Protein AF-T1AHC3-F1 (afdb_monomer_lite)

InterPro domains:
  IPR005771 UTP--glucose-1-phosphate uridylyltransferase, bacterial/archaeal-type [PTHR43197] (1-67)
  IPR029044 Nucleotide-diphospho-sugar transferases [G3DSA:3.9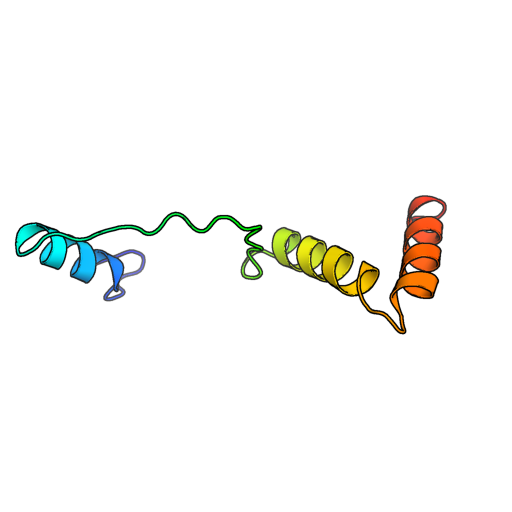0.550.10] (1-69)
  IPR029044 Nucleotide-diphospho-sugar transferases [SSF53448] (3-57)

Structure (mmCIF, N/CA/C/O backbone):
data_AF-T1AHC3-F1
#
_entry.id   AF-T1AHC3-F1
#
loop_
_atom_site.group_PDB
_atom_site.id
_atom_site.type_symbol
_atom_site.label_atom_id
_atom_site.label_alt_id
_atom_site.label_comp_id
_atom_site.label_asym_id
_atom_site.label_entity_id
_atom_site.label_seq_id
_atom_site.pdbx_PDB_ins_code
_atom_site.Cartn_x
_atom_site.Cartn_y
_atom_site.Cartn_z
_atom_site.occupancy
_atom_site.B_iso_or_equiv
_atom_site.auth_seq_id
_atom_site.auth_comp_id
_atom_site.auth_asym_id
_atom_site.auth_atom_id
_atom_site.pdbx_PDB_model_num
ATOM 1 N N . PRO A 1 1 ? -3.702 4.814 27.631 1.00 55.78 1 PRO A N 1
ATOM 2 C CA . PRO A 1 1 ? -2.624 5.519 26.898 1.00 55.78 1 PRO A CA 1
ATOM 3 C C . PRO A 1 1 ? -1.838 4.496 26.076 1.00 55.78 1 PRO A C 1
ATOM 5 O O . PRO A 1 1 ? -1.407 3.495 26.645 1.00 55.78 1 PRO A O 1
ATOM 8 N N . GLY A 1 2 ? -1.781 4.688 24.758 1.00 66.25 2 GLY A N 1
ATOM 9 C CA . GLY A 1 2 ? -1.372 3.668 23.793 1.00 66.25 2 GLY A CA 1
ATOM 10 C C . GLY A 1 2 ? 0.130 3.371 23.767 1.00 66.25 2 GLY A C 1
ATOM 11 O O . GLY A 1 2 ? 0.869 3.646 24.715 1.00 66.25 2 GLY A O 1
ATOM 12 N N . VAL A 1 3 ? 0.599 2.800 22.654 1.00 78.75 3 VAL A N 1
ATOM 13 C CA . VAL A 1 3 ? 2.029 2.529 22.430 1.00 78.75 3 VAL A CA 1
ATOM 14 C C . VAL A 1 3 ? 2.808 3.849 22.451 1.00 78.75 3 VAL A C 1
ATOM 16 O O . VAL A 1 3 ? 2.402 4.822 21.823 1.00 78.75 3 VAL A O 1
ATOM 19 N N . GLY A 1 4 ? 3.916 3.892 23.196 1.00 84.31 4 GLY A N 1
ATOM 20 C CA . GLY A 1 4 ? 4.818 5.051 23.220 1.00 84.31 4 GLY A CA 1
ATOM 21 C C . GLY A 1 4 ? 4.300 6.286 23.968 1.00 84.31 4 GLY A C 1
ATOM 22 O O . GLY A 1 4 ? 4.907 7.344 23.858 1.00 84.31 4 GLY A O 1
ATOM 23 N N . GLY A 1 5 ? 3.204 6.180 24.730 1.00 89.62 5 GLY A N 1
ATOM 24 C CA . GLY A 1 5 ? 2.624 7.324 25.451 1.00 89.62 5 GLY A CA 1
ATOM 25 C C . GLY A 1 5 ? 1.748 8.235 24.586 1.00 89.62 5 GLY A C 1
ATOM 26 O O . GLY A 1 5 ? 1.283 9.270 25.058 1.00 89.62 5 GLY A O 1
ATOM 27 N N . GLU A 1 6 ? 1.482 7.843 23.342 1.00 94.31 6 GLU A N 1
ATOM 28 C CA . GLU A 1 6 ? 0.623 8.586 22.427 1.00 94.31 6 GLU A CA 1
ATOM 29 C C . GLU A 1 6 ? -0.871 8.369 22.721 1.00 94.31 6 GLU A C 1
ATOM 31 O O . GLU A 1 6 ? -1.310 7.306 23.181 1.00 94.31 6 GLU A O 1
ATOM 36 N N . ILE A 1 7 ? -1.677 9.386 22.402 1.00 91.75 7 ILE A N 1
ATOM 37 C CA . ILE A 1 7 ? -3.135 9.259 22.342 1.00 91.75 7 ILE A CA 1
ATOM 38 C C . ILE A 1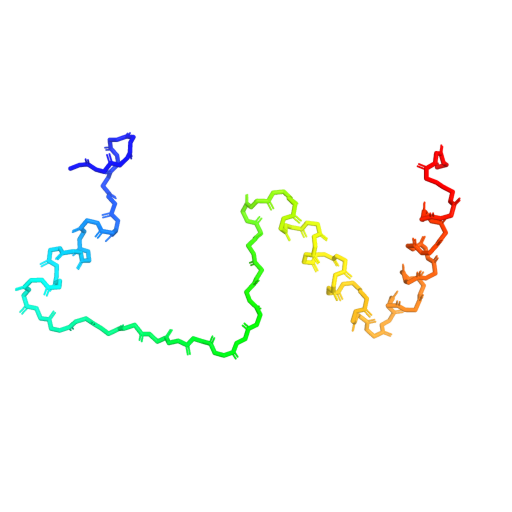 7 ? -3.486 8.643 20.985 1.00 91.75 7 ILE A C 1
ATOM 40 O O . ILE A 1 7 ? -3.416 9.310 19.955 1.00 91.75 7 ILE A O 1
ATOM 44 N N . GLN A 1 8 ? -3.854 7.363 20.986 1.00 94.56 8 GLN A N 1
ATOM 45 C CA . GLN A 1 8 ? -4.092 6.595 19.767 1.00 94.56 8 GLN A CA 1
ATOM 46 C C . GLN A 1 8 ? -5.555 6.659 19.326 1.00 94.56 8 GLN A C 1
ATOM 48 O O . GLN A 1 8 ? -6.480 6.492 20.124 1.00 94.56 8 GLN A O 1
ATOM 53 N N . LEU A 1 9 ? -5.777 6.792 18.016 1.00 94.62 9 LEU A N 1
ATOM 54 C CA . LEU A 1 9 ? -7.119 6.692 17.436 1.00 94.62 9 LEU A CA 1
ATOM 55 C C . LEU A 1 9 ? -7.750 5.311 17.697 1.00 94.62 9 LEU A C 1
ATOM 57 O O . LEU A 1 9 ? -8.961 5.210 17.880 1.00 94.62 9 LEU A O 1
ATOM 61 N N . THR A 1 10 ? -6.944 4.248 17.756 1.00 93.25 10 THR A N 1
ATOM 62 C CA . THR A 1 10 ? -7.417 2.884 18.040 1.00 93.25 10 THR A CA 1
ATOM 63 C C . THR A 1 10 ? -8.069 2.768 19.413 1.00 93.25 10 THR A C 1
ATOM 65 O O . THR A 1 10 ? -9.108 2.124 19.532 1.00 93.25 10 THR A O 1
ATOM 68 N N . ASP A 1 11 ? -7.527 3.445 20.426 1.00 93.50 11 ASP A N 1
ATOM 69 C CA . ASP A 1 11 ? -8.078 3.433 21.787 1.00 93.50 11 ASP A CA 1
ATOM 70 C C . ASP A 1 11 ? -9.459 4.113 21.820 1.00 93.50 11 ASP A C 1
ATOM 72 O O . ASP A 1 11 ? -10.407 3.632 22.453 1.00 93.50 11 ASP A O 1
ATOM 76 N N . ALA A 1 12 ? -9.604 5.208 21.065 1.00 94.00 12 ALA A N 1
ATOM 77 C CA . ALA A 1 12 ? -10.880 5.896 20.900 1.00 94.00 12 ALA A CA 1
ATOM 78 C C . ALA A 1 12 ? -11.906 5.030 20.148 1.00 94.00 12 ALA A C 1
ATOM 80 O O . ALA A 1 12 ? -13.075 4.992 20.534 1.00 94.00 12 ALA A O 1
ATOM 81 N N . LEU A 1 13 ? -11.484 4.292 19.113 1.00 95.81 13 LEU A N 1
ATOM 82 C CA . LEU A 1 13 ? -12.357 3.372 18.375 1.00 95.81 13 LEU A CA 1
ATOM 83 C C . LEU A 1 13 ? -12.844 2.204 19.246 1.00 95.81 13 LEU A C 1
ATOM 85 O O . LEU A 1 13 ? -14.011 1.830 19.142 1.00 95.81 13 LEU A O 1
ATOM 89 N N . VAL A 1 14 ? -11.997 1.668 20.131 1.00 94.69 14 VAL A N 1
ATOM 90 C CA . VAL A 1 14 ? -12.396 0.634 21.106 1.00 94.69 14 VAL A CA 1
ATOM 91 C C . VAL A 1 14 ? -13.446 1.178 22.073 1.00 94.69 14 VAL A C 1
ATOM 93 O O . VAL A 1 14 ? -14.485 0.550 22.269 1.00 94.69 14 VAL A O 1
ATOM 96 N N . THR A 1 15 ? -13.219 2.376 22.619 1.00 95.31 15 THR A N 1
ATOM 97 C CA . THR A 1 15 ? -14.203 3.051 23.484 1.00 95.31 15 THR A CA 1
ATOM 98 C C . THR A 1 15 ? -15.536 3.248 22.756 1.00 95.31 15 THR A C 1
ATOM 100 O O . THR A 1 15 ? -16.602 2.982 23.310 1.00 95.31 15 THR A O 1
ATOM 103 N N . LEU A 1 16 ? -15.483 3.661 21.486 1.00 96.62 16 LEU A N 1
ATOM 104 C CA . LEU A 1 16 ? -16.666 3.890 20.664 1.00 96.62 16 LEU A CA 1
ATOM 105 C C . LEU A 1 16 ? -17.447 2.602 20.370 1.00 96.62 16 LEU A C 1
ATOM 107 O O . LEU A 1 16 ? -18.678 2.624 20.371 1.00 96.62 16 LEU A O 1
ATOM 111 N N . ALA A 1 17 ? -16.747 1.490 20.142 1.00 96.38 17 ALA A N 1
ATOM 112 C CA . ALA A 1 17 ? -17.358 0.192 19.863 1.00 96.38 17 ALA A CA 1
ATOM 113 C C . ALA A 1 17 ? -18.190 -0.346 21.044 1.00 96.38 17 ALA A C 1
ATOM 115 O O . ALA A 1 17 ? -19.132 -1.104 20.826 1.00 96.38 17 ALA A O 1
ATOM 116 N N . GLY A 1 18 ? -17.892 0.075 22.281 1.00 96.81 18 GLY A N 1
ATOM 117 C CA . GLY A 1 18 ? -18.718 -0.226 23.458 1.00 96.81 18 GLY A CA 1
ATOM 118 C C . GLY A 1 18 ? -20.007 0.601 23.556 1.00 96.81 18 GLY A C 1
ATOM 119 O O . GLY A 1 18 ? -20.905 0.242 24.312 1.00 96.81 18 GLY A O 1
ATOM 120 N N . GLN A 1 19 ? -20.111 1.700 22.802 1.00 97.94 19 GLN A N 1
ATOM 121 C CA . GLN A 1 19 ? -21.259 2.617 22.832 1.00 97.94 19 GLN A CA 1
ATOM 122 C C . GLN A 1 19 ? -22.188 2.437 21.630 1.00 97.94 19 GLN A C 1
ATOM 124 O O . GLN A 1 19 ? -23.390 2.680 21.730 1.00 97.94 19 GLN A O 1
ATOM 129 N N . ARG A 1 20 ? -21.641 2.045 20.475 1.00 97.19 20 ARG A N 1
ATOM 130 C CA . ARG A 1 20 ? -22.407 1.840 19.242 1.00 97.19 20 ARG A CA 1
ATOM 131 C C . ARG A 1 20 ? -21.747 0.804 18.328 1.00 97.19 20 ARG A C 1
ATOM 133 O O . ARG A 1 20 ? -20.525 0.668 18.367 1.00 97.19 20 ARG A O 1
ATOM 140 N N . PRO A 1 21 ? -22.522 0.127 17.458 1.00 96.81 21 PRO A N 1
ATOM 141 C CA . PRO A 1 21 ? -21.966 -0.820 16.500 1.00 96.81 21 PRO A CA 1
ATOM 142 C C . PRO A 1 21 ? -20.904 -0.179 15.602 1.00 96.81 21 PRO A C 1
ATOM 144 O O . PRO A 1 21 ? -21.117 0.893 15.030 1.00 96.81 21 PRO A O 1
ATOM 147 N N . LEU A 1 22 ? -19.776 -0.871 15.457 1.00 97.19 22 LEU A N 1
ATOM 148 C CA . LEU A 1 22 ? -18.692 -0.521 14.549 1.00 97.19 22 LEU A CA 1
ATOM 149 C C . LEU A 1 22 ? -18.561 -1.626 13.498 1.00 97.19 22 LEU A C 1
ATOM 151 O O . LEU A 1 22 ? -18.492 -2.805 13.839 1.00 97.19 22 LEU A O 1
ATOM 155 N N . TYR A 1 23 ? -18.516 -1.247 12.223 1.00 96.19 23 TYR A N 1
ATOM 156 C CA . TYR A 1 23 ? -18.471 -2.188 11.106 1.00 96.19 23 TYR A CA 1
ATOM 157 C C . TYR A 1 23 ? -17.144 -2.080 10.362 1.00 96.19 23 TYR A C 1
ATOM 159 O O . TYR A 1 23 ? -16.651 -0.982 10.106 1.00 96.19 23 TYR A O 1
ATOM 167 N N . ALA A 1 24 ? -16.588 -3.226 9.975 1.00 95.31 24 ALA A N 1
ATOM 168 C CA . ALA A 1 24 ? -15.410 -3.301 9.123 1.00 95.31 24 ALA A CA 1
ATOM 169 C C . ALA A 1 24 ? -15.820 -3.639 7.686 1.00 95.31 24 ALA A C 1
ATOM 171 O O . ALA A 1 24 ? -16.553 -4.600 7.448 1.00 95.31 24 ALA A O 1
ATOM 172 N N . LEU A 1 25 ? -15.307 -2.878 6.719 1.00 95.50 25 LEU A N 1
ATOM 173 C CA . LEU A 1 25 ? -15.480 -3.178 5.302 1.00 95.50 25 LEU A CA 1
ATOM 174 C C . LEU A 1 25 ? -14.305 -4.019 4.801 1.00 95.50 25 LEU A C 1
ATOM 176 O O . LEU A 1 25 ? -13.158 -3.569 4.794 1.00 95.50 2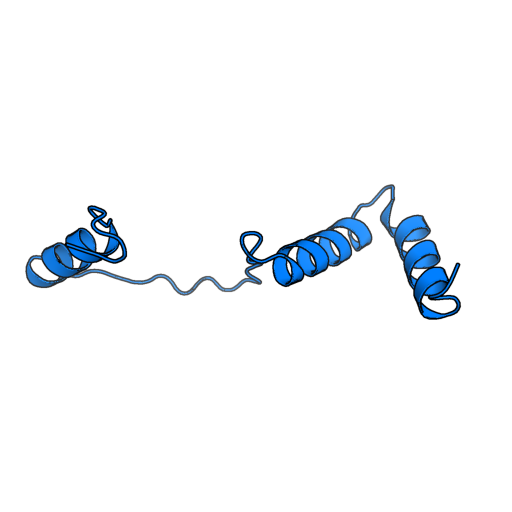5 LEU A O 1
ATOM 180 N N . LYS A 1 26 ? -14.593 -5.229 4.316 1.00 95.56 26 LYS A N 1
ATOM 181 C CA . LYS A 1 26 ? -13.596 -6.039 3.615 1.00 95.56 26 LYS A CA 1
ATOM 182 C C . LYS A 1 26 ? -13.419 -5.512 2.194 1.00 95.56 26 LYS A C 1
ATOM 184 O O . LYS A 1 26 ? -14.272 -5.712 1.335 1.00 95.56 26 LYS A O 1
ATOM 189 N N . ILE A 1 27 ? -12.289 -4.863 1.942 1.00 94.75 27 ILE A N 1
ATOM 190 C CA . ILE A 1 27 ? -11.931 -4.386 0.605 1.00 94.75 27 ILE A CA 1
ATOM 191 C C . ILE A 1 27 ? -11.471 -5.580 -0.236 1.00 94.75 27 ILE A C 1
ATOM 193 O O . ILE A 1 27 ? -10.513 -6.267 0.123 1.00 94.75 27 ILE A O 1
ATOM 197 N N . ASN A 1 28 ? -12.132 -5.815 -1.371 1.00 94.06 28 ASN A N 1
ATOM 198 C CA . ASN A 1 28 ? -11.648 -6.762 -2.370 1.00 94.06 28 ASN A CA 1
ATOM 199 C C . ASN A 1 28 ? -10.641 -6.059 -3.285 1.00 94.06 28 ASN A C 1
ATOM 201 O O . ASN A 1 28 ? -11.001 -5.405 -4.262 1.00 94.06 28 ASN A O 1
ATOM 205 N N . GLY A 1 29 ? -9.369 -6.150 -2.925 1.00 91.06 29 GLY A N 1
ATOM 206 C CA . GLY A 1 29 ? -8.292 -5.518 -3.664 1.00 91.06 29 GLY A CA 1
ATOM 207 C C . GLY A 1 29 ? -6.936 -5.923 -3.117 1.00 91.06 29 GLY A C 1
ATOM 208 O O . GLY A 1 29 ? -6.821 -6.603 -2.096 1.00 91.06 29 GLY A O 1
ATOM 209 N N . ARG A 1 30 ? -5.880 -5.497 -3.808 1.00 89.75 30 ARG A N 1
ATOM 210 C CA . ARG A 1 30 ? -4.514 -5.719 -3.344 1.00 89.75 30 ARG A CA 1
ATOM 211 C C . ARG A 1 30 ? -4.027 -4.483 -2.603 1.00 89.75 30 ARG A C 1
ATOM 213 O O . ARG A 1 30 ? -3.816 -3.445 -3.221 1.00 89.75 30 ARG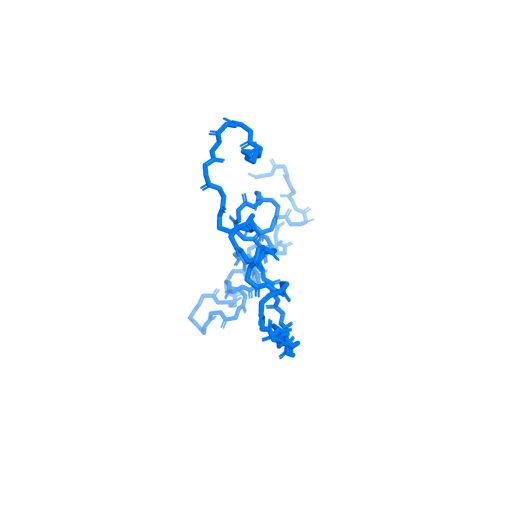 A O 1
ATOM 220 N N . ARG A 1 31 ? -3.840 -4.614 -1.291 1.00 92.06 31 ARG A N 1
ATOM 221 C CA . ARG A 1 31 ? -3.191 -3.598 -0.460 1.00 92.06 31 ARG A CA 1
ATOM 222 C C . ARG A 1 31 ? -1.675 -3.694 -0.625 1.00 92.06 31 ARG A C 1
ATOM 224 O O . ARG A 1 31 ? -1.121 -4.792 -0.640 1.00 92.06 31 ARG A O 1
ATOM 231 N N . TYR A 1 32 ? -1.030 -2.540 -0.721 1.00 91.75 32 TYR A 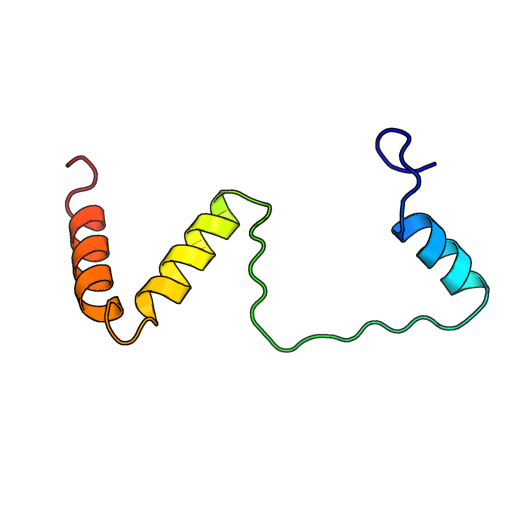N 1
ATOM 232 C CA . TYR A 1 32 ? 0.417 -2.396 -0.637 1.00 91.75 32 TYR A CA 1
ATOM 233 C C . TYR A 1 32 ? 0.715 -1.557 0.593 1.00 91.75 32 TYR A C 1
ATOM 235 O O . TYR A 1 32 ? 0.165 -0.468 0.729 1.00 91.75 32 TYR A O 1
ATOM 243 N N . ASP A 1 33 ? 1.525 -2.089 1.499 1.00 92.94 33 ASP A N 1
ATOM 244 C CA . ASP A 1 33 ? 2.006 -1.322 2.638 1.00 92.94 33 ASP A CA 1
ATOM 245 C C . ASP A 1 33 ? 3.311 -0.634 2.245 1.00 92.94 33 ASP A C 1
ATOM 247 O O . ASP A 1 33 ? 4.318 -1.299 2.022 1.00 92.94 33 ASP A O 1
ATOM 251 N N . THR A 1 34 ? 3.277 0.684 2.080 1.00 94.06 34 THR A N 1
ATOM 252 C CA . THR A 1 34 ? 4.459 1.477 1.722 1.00 94.06 34 THR A CA 1
ATOM 253 C C . THR A 1 34 ? 5.165 2.061 2.943 1.00 94.06 34 THR A C 1
ATOM 255 O O . THR A 1 34 ? 6.145 2.779 2.770 1.00 94.06 34 THR A O 1
ATOM 258 N N . GLY A 1 35 ? 4.677 1.786 4.159 1.00 93.25 35 GLY A N 1
ATOM 259 C CA . GLY A 1 35 ? 5.371 2.137 5.400 1.00 93.25 35 GLY A CA 1
ATOM 260 C C . GLY A 1 35 ? 6.531 1.187 5.712 1.00 93.25 35 GLY A C 1
ATOM 261 O O . GLY A 1 35 ? 7.485 1.574 6.380 1.00 93.25 35 GLY A O 1
ATOM 262 N N . ASP A 1 36 ? 6.482 -0.037 5.180 1.00 94.56 36 ASP A N 1
ATOM 263 C CA . ASP A 1 36 ? 7.592 -0.990 5.184 1.00 94.56 36 ASP A CA 1
ATOM 264 C C . ASP A 1 36 ? 8.452 -0.862 3.913 1.00 94.56 36 ASP A C 1
ATOM 266 O O . ASP A 1 36 ? 7.942 -0.714 2.799 1.00 94.56 36 ASP A O 1
ATOM 270 N N . LYS A 1 37 ? 9.777 -0.989 4.065 1.00 96.19 37 LYS A N 1
ATOM 271 C CA . LYS A 1 37 ? 10.740 -0.858 2.958 1.00 96.19 37 LYS A CA 1
ATOM 272 C C . LYS A 1 37 ? 10.533 -1.926 1.885 1.00 96.19 37 LYS A C 1
ATOM 274 O O . LYS A 1 37 ? 10.562 -1.619 0.692 1.00 96.19 37 LYS A O 1
ATOM 279 N N . ALA A 1 38 ? 10.315 -3.180 2.282 1.00 95.62 38 ALA A N 1
ATOM 280 C CA . ALA A 1 38 ? 10.111 -4.257 1.318 1.00 95.62 38 ALA A CA 1
ATOM 281 C C . ALA A 1 38 ? 8.754 -4.112 0.610 1.00 95.62 38 ALA A C 1
ATOM 283 O O . ALA A 1 38 ? 8.653 -4.348 -0.597 1.00 95.62 38 ALA A O 1
ATOM 284 N N . GLY A 1 39 ? 7.716 -3.700 1.338 1.00 95.44 39 GLY A N 1
ATOM 285 C CA . GLY A 1 39 ? 6.402 -3.384 0.790 1.00 95.44 39 GLY A CA 1
ATOM 286 C C . GLY A 1 39 ? 6.444 -2.240 -0.226 1.00 95.44 39 GLY A C 1
ATOM 287 O O . GLY A 1 39 ? 5.880 -2.381 -1.319 1.00 95.44 39 GLY A O 1
ATOM 288 N N . PHE A 1 40 ? 7.204 -1.181 0.064 1.00 97.06 40 PHE A N 1
ATOM 289 C CA . PHE A 1 40 ? 7.463 -0.085 -0.868 1.00 97.06 40 PHE A CA 1
ATOM 290 C C . PHE A 1 40 ? 8.115 -0.575 -2.168 1.00 97.06 40 PHE A C 1
ATOM 292 O O . PHE A 1 40 ? 7.567 -0.344 -3.245 1.00 97.06 40 PHE A O 1
ATOM 299 N N . LEU A 1 41 ? 9.215 -1.337 -2.094 1.00 96.44 41 LEU A N 1
ATOM 300 C CA . LEU A 1 41 ? 9.891 -1.859 -3.292 1.00 96.44 41 LEU A CA 1
ATOM 301 C C . LEU A 1 41 ? 8.967 -2.742 -4.146 1.00 96.44 41 LEU A C 1
ATOM 303 O O . LEU A 1 41 ? 8.924 -2.607 -5.372 1.00 96.44 41 LEU A O 1
ATOM 307 N N . ARG A 1 42 ? 8.165 -3.610 -3.515 1.00 95.50 42 ARG A N 1
ATOM 308 C CA . ARG A 1 42 ? 7.184 -4.452 -4.226 1.00 95.50 42 ARG A CA 1
ATOM 309 C C . ARG A 1 42 ? 6.107 -3.622 -4.920 1.00 95.50 42 ARG A C 1
ATOM 311 O O . ARG A 1 42 ? 5.686 -3.983 -6.023 1.00 95.50 42 ARG A O 1
ATOM 318 N N . ALA A 1 43 ? 5.630 -2.558 -4.275 1.00 96.75 43 ALA A N 1
ATOM 319 C CA . ALA A 1 43 ? 4.670 -1.640 -4.873 1.00 96.75 43 ALA A CA 1
ATOM 320 C C . ALA A 1 43 ? 5.290 -0.962 -6.099 1.00 96.75 43 ALA A C 1
ATOM 322 O O . ALA A 1 43 ? 4.731 -1.066 -7.192 1.00 96.75 43 ALA A O 1
ATOM 323 N N . THR A 1 44 ? 6.482 -0.387 -5.946 1.00 96.56 44 THR A N 1
ATOM 324 C CA . THR A 1 44 ? 7.208 0.304 -7.017 1.00 96.56 44 THR A CA 1
ATOM 325 C C . THR A 1 44 ? 7.420 -0.591 -8.231 1.00 96.56 44 THR A C 1
ATOM 327 O O . THR A 1 44 ? 7.021 -0.217 -9.331 1.00 96.56 44 THR A O 1
ATOM 330 N N . VAL A 1 45 ? 7.936 -1.812 -8.047 1.00 97.00 45 VAL A N 1
ATOM 331 C CA . VAL A 1 45 ? 8.115 -2.767 -9.156 1.00 97.00 45 VAL A CA 1
ATOM 332 C C . VAL A 1 45 ? 6.786 -3.051 -9.858 1.00 97.00 45 VAL A C 1
ATOM 334 O O . VAL A 1 45 ? 6.693 -3.019 -11.085 1.00 97.00 45 VAL A O 1
ATOM 337 N N . LYS A 1 46 ? 5.722 -3.304 -9.089 1.00 96.19 46 LYS A N 1
ATOM 338 C CA . LYS A 1 46 ? 4.427 -3.692 -9.653 1.00 96.19 46 LYS A CA 1
ATOM 339 C C . LYS A 1 46 ? 3.742 -2.561 -10.418 1.00 96.19 46 LYS A C 1
ATOM 341 O O . LYS A 1 46 ? 3.130 -2.831 -11.451 1.00 96.19 46 LYS A O 1
ATOM 346 N N . PHE A 1 47 ? 3.800 -1.333 -9.913 1.00 96.75 47 PHE A N 1
ATOM 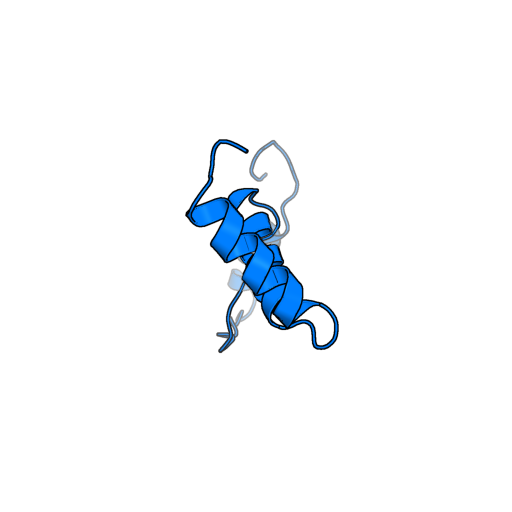347 C CA . PHE A 1 47 ? 3.225 -0.178 -10.599 1.00 96.75 47 PHE A CA 1
ATOM 348 C C . PHE A 1 47 ? 4.108 0.285 -11.761 1.00 96.75 47 PHE A C 1
ATOM 350 O O . PHE A 1 47 ? 3.567 0.587 -12.821 1.00 96.75 47 PHE A O 1
ATOM 357 N N . GLY A 1 48 ? 5.436 0.224 -11.627 1.00 97.56 48 GLY A N 1
ATOM 358 C CA . GLY A 1 48 ? 6.368 0.507 -12.721 1.00 97.56 48 GLY A CA 1
ATOM 359 C C . GLY A 1 48 ? 6.147 -0.409 -13.926 1.00 97.56 48 GLY A C 1
ATOM 360 O O . GLY A 1 48 ? 6.029 0.066 -15.049 1.00 97.56 48 GLY A O 1
ATOM 361 N N . LEU A 1 49 ? 5.959 -1.716 -13.705 1.00 97.94 49 LEU A N 1
ATOM 362 C CA . LEU A 1 49 ? 5.671 -2.679 -14.781 1.00 97.94 49 LEU A CA 1
ATOM 363 C C . LEU A 1 49 ? 4.307 -2.482 -15.460 1.00 97.94 49 LEU A C 1
ATOM 365 O O . LEU A 1 49 ? 4.077 -3.043 -16.530 1.00 97.94 49 LEU A O 1
ATOM 369 N N . LYS A 1 50 ? 3.388 -1.743 -14.829 1.00 97.25 50 LYS A N 1
ATOM 370 C CA . LYS A 1 50 ? 2.076 -1.392 -15.392 1.00 97.25 50 LYS A CA 1
ATOM 371 C C . LYS A 1 50 ? 2.072 -0.034 -16.091 1.00 97.25 50 LYS A C 1
ATOM 373 O O . LYS A 1 50 ? 1.055 0.311 -16.687 1.00 97.25 50 LYS A O 1
ATOM 378 N N . ASN A 1 51 ? 3.145 0.745 -15.975 1.00 97.75 51 ASN A N 1
ATOM 379 C CA . ASN A 1 51 ? 3.220 2.054 -16.602 1.00 97.75 51 ASN A CA 1
ATOM 380 C C . ASN A 1 51 ? 3.185 1.889 -18.139 1.00 97.75 51 ASN A C 1
ATOM 382 O O . ASN A 1 51 ? 3.958 1.081 -18.659 1.00 97.75 51 ASN A O 1
ATOM 386 N N . PRO A 1 52 ? 2.298 2.601 -18.857 1.00 97.44 52 PRO A N 1
ATOM 387 C CA . PRO A 1 52 ? 2.129 2.420 -20.299 1.00 97.44 52 PRO A CA 1
ATOM 388 C C . PRO A 1 52 ? 3.360 2.847 -21.108 1.00 97.44 52 PRO A C 1
ATOM 390 O O . PRO A 1 52 ? 3.660 2.214 -22.116 1.00 97.44 52 PRO A O 1
ATOM 393 N N . ASP A 1 53 ? 4.095 3.854 -20.639 1.00 97.69 53 ASP A N 1
ATOM 394 C CA . ASP A 1 53 ? 5.234 4.432 -21.357 1.00 97.69 53 ASP A CA 1
ATOM 395 C C . ASP A 1 53 ? 6.546 3.720 -20.998 1.00 97.69 53 ASP A C 1
ATOM 397 O O . ASP A 1 53 ? 7.406 3.492 -21.845 1.00 97.69 53 ASP A O 1
ATOM 401 N N . LEU A 1 54 ? 6.697 3.336 -19.727 1.00 96.12 54 LEU A N 1
ATOM 402 C CA . LEU A 1 54 ? 7.955 2.835 -19.164 1.00 96.12 54 LEU A CA 1
ATOM 403 C C . LEU A 1 54 ? 7.958 1.327 -18.903 1.00 96.12 54 LEU A C 1
ATOM 405 O O . LEU A 1 54 ? 9.023 0.740 -18.727 1.00 96.12 54 LEU A O 1
ATOM 409 N N . GLY A 1 55 ? 6.795 0.674 -18.852 1.00 97.81 55 GLY A N 1
ATOM 410 C CA . GLY A 1 55 ? 6.676 -0.703 -18.362 1.00 97.81 55 GLY A CA 1
ATOM 411 C C . GLY A 1 55 ? 7.443 -1.733 -19.193 1.00 97.81 55 GLY A C 1
ATOM 412 O O . GLY A 1 55 ? 7.924 -2.727 -18.642 1.00 97.81 55 GLY A O 1
ATOM 413 N N . VAL A 1 56 ? 7.591 -1.493 -20.502 1.00 98.00 56 VAL A N 1
ATOM 414 C CA . VAL A 1 56 ? 8.364 -2.359 -21.408 1.00 98.00 56 VAL A CA 1
ATOM 415 C C . VAL A 1 56 ? 9.855 -2.271 -21.097 1.00 98.00 56 VAL A C 1
ATOM 417 O O . VAL A 1 56 ? 10.475 -3.297 -20.816 1.00 98.00 56 VAL A O 1
ATOM 420 N N . GLU A 1 57 ? 10.421 -1.065 -21.092 1.00 97.81 57 GLU A N 1
ATOM 421 C CA . GLU A 1 57 ? 11.846 -0.861 -20.804 1.00 97.81 57 GLU A CA 1
ATOM 422 C C . GLU A 1 57 ? 12.187 -1.244 -19.362 1.00 97.81 57 GLU A C 1
ATOM 424 O O . GLU A 1 57 ? 13.174 -1.934 -19.111 1.00 97.81 57 GLU A O 1
ATOM 429 N N . PHE A 1 58 ? 11.310 -0.927 -18.410 1.00 97.94 58 PHE A N 1
ATOM 430 C CA . PHE A 1 58 ? 11.504 -1.300 -17.014 1.00 97.94 58 PHE A CA 1
ATOM 431 C C . PHE A 1 58 ? 11.492 -2.820 -16.799 1.00 97.94 58 PHE A C 1
ATOM 433 O O . PHE A 1 58 ? 12.259 -3.342 -15.991 1.00 97.94 58 PHE A O 1
ATOM 440 N N . ARG A 1 59 ? 10.672 -3.569 -17.551 1.00 98.00 59 ARG A N 1
ATOM 441 C CA . ARG A 1 59 ? 10.706 -5.039 -17.522 1.00 98.00 59 ARG A CA 1
ATOM 442 C C . ARG A 1 59 ? 12.040 -5.584 -18.015 1.00 98.00 59 ARG A C 1
ATOM 444 O O . ARG A 1 59 ? 12.567 -6.495 -17.379 1.00 98.00 59 ARG A O 1
ATOM 451 N N . LYS A 1 60 ? 12.557 -5.052 -19.126 1.00 97.69 60 LYS A N 1
ATOM 452 C CA . LYS A 1 60 ? 13.857 -5.464 -19.676 1.00 97.69 60 LYS A CA 1
ATOM 453 C C . LYS A 1 60 ? 14.965 -5.210 -18.661 1.00 97.69 60 LYS A C 1
ATOM 455 O O . LYS A 1 60 ? 15.720 -6.128 -18.367 1.00 97.69 60 LYS A O 1
ATOM 460 N N . PHE A 1 61 ? 14.977 -4.020 -18.063 1.00 96.56 61 PHE A N 1
ATOM 461 C CA . PHE A 1 61 ? 15.910 -3.663 -16.998 1.00 96.56 61 PHE A CA 1
ATOM 462 C C . PHE A 1 61 ? 15.862 -4.654 -15.825 1.00 96.56 61 PHE A C 1
ATOM 464 O O . PHE A 1 61 ? 16.885 -5.209 -15.446 1.00 96.56 61 PHE A O 1
ATOM 471 N N . LEU A 1 62 ? 14.676 -4.966 -15.287 1.00 96.62 62 LEU A N 1
ATOM 472 C CA . LEU A 1 62 ? 14.567 -5.924 -14.178 1.00 96.62 62 LEU A CA 1
ATOM 473 C C . LEU A 1 62 ? 15.045 -7.333 -14.561 1.00 96.62 62 LEU A C 1
ATOM 475 O O . LEU A 1 62 ? 15.635 -8.023 -13.737 1.00 96.62 62 LEU A O 1
ATOM 479 N N . GLN A 1 63 ? 14.791 -7.783 -15.792 1.00 97.00 63 GLN A N 1
ATOM 480 C CA . GLN A 1 63 ? 15.293 -9.075 -16.275 1.00 97.00 63 GLN A CA 1
ATOM 481 C C . GLN A 1 63 ? 16.814 -9.089 -16.432 1.00 97.00 63 GLN A C 1
ATOM 483 O O . GLN A 1 63 ? 17.422 -10.151 -16.325 1.00 97.00 63 GLN A O 1
ATOM 488 N N . ASP A 1 64 ? 17.410 -7.944 -16.742 1.00 96.94 64 ASP A N 1
ATOM 489 C CA . ASP A 1 64 ? 18.855 -7.773 -16.828 1.00 96.94 64 ASP A CA 1
ATOM 490 C C . ASP A 1 64 ? 19.499 -7.860 -15.443 1.00 96.94 64 ASP A C 1
ATOM 492 O O . ASP A 1 64 ? 20.290 -8.766 -15.208 1.00 96.94 64 ASP A O 1
ATOM 496 N N . VAL A 1 65 ? 19.011 -7.069 -14.481 1.00 96.38 65 VAL A N 1
ATOM 497 C CA . VAL A 1 65 ? 19.461 -7.103 -13.075 1.00 96.38 65 VAL A CA 1
ATOM 498 C C . VAL A 1 65 ? 19.326 -8.501 -12.458 1.00 96.38 65 VAL A C 1
ATOM 500 O O . VAL A 1 65 ? 20.181 -8.945 -11.702 1.00 96.38 65 VAL A O 1
ATOM 503 N N . LEU A 1 66 ? 18.262 -9.245 -12.778 1.00 95.50 66 LEU A N 1
ATOM 504 C CA . LEU A 1 66 ? 18.090 -10.612 -12.264 1.00 95.50 66 LEU A CA 1
ATOM 505 C C . LEU A 1 66 ? 19.064 -11.629 -12.883 1.00 95.50 66 LEU A C 1
ATOM 507 O O . LEU A 1 66 ? 19.284 -12.683 -12.288 1.00 95.50 66 LEU A O 1
ATOM 511 N N . ARG A 1 67 ? 19.609 -11.350 -14.074 1.00 95.94 67 ARG A N 1
ATOM 512 C CA . ARG A 1 67 ? 20.641 -12.171 -14.731 1.00 95.94 67 ARG A CA 1
ATOM 513 C C . ARG A 1 67 ? 22.052 -11.742 -14.326 1.00 95.94 67 ARG A C 1
ATOM 515 O O . ARG A 1 67 ? 22.928 -12.600 -14.251 1.00 95.94 67 ARG A O 1
ATOM 522 N N . HIS A 1 68 ? 22.234 -10.457 -14.033 1.00 94.38 68 HIS A N 1
ATOM 523 C CA . HIS A 1 68 ? 23.502 -9.812 -13.701 1.00 94.38 68 HIS A CA 1
ATOM 524 C C . HIS A 1 68 ? 23.350 -8.965 -12.421 1.00 94.38 68 HIS A C 1
ATOM 526 O O . HIS A 1 68 ? 23.289 -7.745 -12.492 1.00 94.38 68 HIS A O 1
ATOM 532 N N . PRO A 1 69 ? 23.227 -9.592 -11.235 1.00 84.12 69 PRO A N 1
ATOM 533 C CA . PRO A 1 69 ? 22.911 -8.878 -9.992 1.00 84.12 69 PRO A CA 1
ATOM 534 C C . PRO A 1 69 ? 24.077 -8.081 -9.384 1.00 84.12 69 PRO A C 1
ATOM 536 O O . PRO A 1 69 ? 23.858 -7.360 -8.415 1.00 84.12 69 PRO A O 1
ATOM 539 N N . GLU A 1 70 ? 25.293 -8.248 -9.907 1.00 83.31 70 GLU A N 1
ATOM 540 C CA . GLU A 1 70 ? 26.531 -7.636 -9.396 1.00 83.31 70 GLU A CA 1
ATOM 541 C C . GLU A 1 70 ? 27.006 -6.439 -10.249 1.00 83.31 70 GLU A C 1
ATOM 543 O O . GLU A 1 70 ? 28.006 -5.813 -9.896 1.00 83.31 70 GLU A O 1
ATOM 548 N N . ASP A 1 71 ? 26.306 -6.138 -11.351 1.00 60.34 71 ASP A N 1
ATOM 549 C CA . ASP A 1 71 ? 26.494 -4.928 -12.172 1.00 60.34 71 ASP A CA 1
ATOM 550 C C . ASP A 1 71 ? 25.629 -3.768 -11.636 1.00 60.34 71 ASP A C 1
ATOM 552 O O . ASP A 1 71 ? 26.117 -2.612 -11.627 1.00 60.34 71 ASP A O 1
#

Radius of gyration: 20.48 Å; chains: 1; bounding box: 49×21×48 Å

Sequence (71 aa):
PGVGGEIQLTDALVTLAGQRPLYALKINGRRYDTGDKAGFLRATVKFGLKNPDLGVEFRKFLQDVLRHPED

Foldseek 3Di:
DDPPPDDDPVVVVVVVCVVDPDDDDDDPDDDQDCVDPVSVVVVCLVVQCVDPPRNVVSVVVVVVCVVVVPD

Organism: NCBI:txid410659

pLDDT: mean 93.41, std 7.78, range [55.78, 98.0]

Secondary structure (DSSP, 8-state):
--GGG---HHHHHHHHHTTS--------S-----SSHHHHHHHHHHHHTT-TTTHHHHHHHHHHHHH-TT-